Protein AF-A0AA35M3I4-F1 (afdb_monomer)

Organism: NCBI:txid1926264

Secondary structure (DSSP, 8-state):
-HHHHHHHHHHHHHHHHHHHHHHHHHTT--GGG-SS--TTTTHHHHHHHHHHHHHHHHTTGGGGSTT---HHHHHHHHTHHHHHHHHHHHHHHHTT-----GGG---STTHHHHHHHHHHS------SHHHHHHHHH-

InterPro domains:
  IPR004841 Amino acid permease/SLC12A domain [PF00324] (1-99)
  IPR050524 Amino-acid permease-like [PTHR43341] (1-137)

Radius of gyration: 20.88 Å; Cα contacts (8 Å, |Δi|>4): 64; chains: 1; bounding box: 42×26×61 Å

pLDDT: mean 75.74, std 9.33, range [50.84, 90.75]

Solvent-accessible surface area (backbone atoms only — not comparable to full-atom values): 8234 Å² total; per-residue (Å²): 119,70,68,60,57,50,43,54,50,53,32,49,51,28,53,50,49,54,49,49,57,44,20,35,61,57,64,71,50,63,70,82,78,44,89,87,68,70,90,65,66,67,58,53,40,53,51,50,30,52,50,38,53,49,51,62,67,54,69,44,48,70,43,75,43,93,91,48,82,42,68,65,60,46,46,71,54,50,51,61,58,61,50,52,51,48,53,53,49,49,49,38,64,75,67,61,61,69,84,70,53,40,72,74,51,86,80,59,83,69,43,67,62,51,53,54,52,50,69,71,54,76,74,84,72,64,87,44,74,67,49,50,50,47,70,70,73,108

Mean predicted aligned error: 11.55 Å

Structure (mmCIF, N/CA/C/O backbone):
data_AF-A0AA35M3I4-F1
#
_entry.id   AF-A0AA35M3I4-F1
#
loop_
_atom_site.group_PDB
_atom_site.id
_atom_site.type_symbol
_atom_site.label_atom_id
_atom_site.label_alt_id
_atom_site.label_comp_id
_atom_site.label_asym_id
_atom_site.label_entity_id
_atom_site.label_seq_id
_atom_site.pdbx_PDB_ins_code
_atom_site.Cartn_x
_atom_site.Cartn_y
_atom_site.Cartn_z
_atom_site.occupancy
_atom_site.B_iso_or_equiv
_atom_site.auth_seq_id
_atom_site.auth_comp_id
_atom_site.auth_asym_id
_atom_site.auth_atom_id
_atom_site.pdbx_PDB_model_num
ATOM 1 N N . MET A 1 1 ? 11.186 -10.576 -11.292 1.00 58.41 1 MET A N 1
ATOM 2 C CA . MET A 1 1 ? 9.723 -10.347 -11.359 1.00 58.41 1 MET A CA 1
ATOM 3 C C . MET A 1 1 ? 9.045 -10.353 -9.987 1.00 58.41 1 MET A C 1
ATOM 5 O O . MET A 1 1 ? 8.196 -9.502 -9.783 1.00 58.41 1 MET A O 1
ATOM 9 N N . VAL A 1 2 ? 9.432 -11.213 -9.031 1.00 73.50 2 VAL A N 1
ATOM 10 C CA . VAL A 1 2 ? 8.780 -11.290 -7.698 1.00 73.50 2 VAL A CA 1
ATOM 11 C C . VAL A 1 2 ? 8.849 -9.976 -6.899 1.00 73.50 2 VAL A C 1
ATOM 13 O O . VAL A 1 2 ? 7.876 -9.586 -6.264 1.00 73.50 2 VAL A O 1
ATOM 16 N N . THR A 1 3 ? 9.963 -9.246 -6.982 1.00 77.56 3 THR A N 1
ATOM 17 C CA . THR A 1 3 ? 10.203 -8.024 -6.196 1.00 77.56 3 THR A CA 1
ATOM 18 C C . THR A 1 3 ? 9.216 -6.890 -6.490 1.00 77.56 3 THR A C 1
ATOM 20 O O . THR A 1 3 ? 8.733 -6.250 -5.562 1.00 77.56 3 THR A O 1
ATOM 23 N N . ILE A 1 4 ? 8.869 -6.655 -7.760 1.00 78.88 4 ILE A N 1
ATOM 24 C CA . ILE A 1 4 ? 7.938 -5.585 -8.160 1.00 78.88 4 ILE A CA 1
ATOM 25 C C . ILE A 1 4 ? 6.522 -5.905 -7.680 1.00 78.88 4 ILE A C 1
ATOM 27 O O . ILE A 1 4 ? 5.847 -5.037 -7.129 1.00 78.88 4 ILE A O 1
ATOM 31 N N . SER A 1 5 ? 6.087 -7.158 -7.830 1.00 80.56 5 SER A N 1
ATOM 32 C CA . SER A 1 5 ? 4.784 -7.607 -7.335 1.00 80.56 5 SER A CA 1
ATOM 33 C C . SER A 1 5 ? 4.664 -7.399 -5.824 1.00 80.56 5 SER A C 1
ATOM 35 O O . SER A 1 5 ? 3.656 -6.867 -5.366 1.00 80.56 5 SER A O 1
ATOM 37 N N . SER A 1 6 ? 5.719 -7.705 -5.057 1.00 85.75 6 SER A N 1
ATOM 38 C CA . SER A 1 6 ? 5.752 -7.427 -3.618 1.00 85.75 6 SER A CA 1
ATOM 39 C C . SER A 1 6 ? 5.638 -5.931 -3.305 1.00 85.75 6 SER A C 1
ATOM 41 O O . SER A 1 6 ? 4.906 -5.566 -2.390 1.00 85.75 6 SER A O 1
ATOM 43 N N . LEU A 1 7 ? 6.296 -5.047 -4.067 1.00 86.88 7 LEU A N 1
ATOM 44 C CA . LEU A 1 7 ? 6.172 -3.592 -3.878 1.00 86.88 7 LEU A CA 1
ATOM 45 C C . LEU A 1 7 ? 4.733 -3.100 -4.095 1.00 86.88 7 LEU A C 1
ATOM 47 O O . LEU A 1 7 ? 4.252 -2.275 -3.321 1.00 86.88 7 LEU A O 1
ATOM 51 N N . PHE A 1 8 ? 4.022 -3.635 -5.093 1.00 86.31 8 PHE A N 1
ATOM 52 C CA . PHE A 1 8 ? 2.597 -3.341 -5.290 1.00 86.31 8 PHE A CA 1
ATOM 53 C C . PHE A 1 8 ? 1.736 -3.825 -4.123 1.00 86.31 8 PHE A C 1
ATOM 55 O O . PHE A 1 8 ? 0.819 -3.112 -3.703 1.00 86.31 8 PHE A O 1
ATOM 62 N N . THR A 1 9 ? 2.032 -5.005 -3.572 1.00 88.06 9 THR A N 1
ATOM 63 C CA . THR A 1 9 ? 1.353 -5.515 -2.376 1.00 88.06 9 THR A CA 1
ATOM 64 C C . THR A 1 9 ? 1.550 -4.562 -1.200 1.00 88.06 9 THR A C 1
ATOM 66 O O . THR A 1 9 ? 0.567 -4.118 -0.611 1.00 88.06 9 THR A O 1
ATOM 69 N N . TRP A 1 10 ? 2.789 -4.164 -0.903 1.00 88.62 10 TRP A N 1
ATOM 70 C CA . TRP A 1 10 ? 3.082 -3.244 0.199 1.00 88.62 10 TRP A CA 1
ATOM 71 C C . TRP A 1 10 ? 2.465 -1.857 -0.003 1.00 88.62 10 TRP A C 1
ATOM 73 O O . TRP A 1 10 ? 1.870 -1.313 0.926 1.00 88.62 10 TRP A O 1
ATOM 83 N N . ALA A 1 11 ? 2.504 -1.312 -1.223 1.00 88.00 11 ALA A N 1
ATOM 84 C CA . ALA A 1 11 ? 1.815 -0.065 -1.552 1.00 88.00 11 ALA A CA 1
ATOM 85 C C . ALA A 1 11 ? 0.295 -0.173 -1.323 1.00 88.00 11 ALA A C 1
ATOM 87 O O . ALA A 1 11 ? -0.319 0.734 -0.759 1.00 88.00 11 ALA A O 1
ATOM 88 N N . SER A 1 12 ? -0.312 -1.304 -1.693 1.00 86.44 12 SER A N 1
ATOM 89 C CA . SER A 1 12 ? -1.742 -1.560 -1.472 1.00 86.44 12 SER A CA 1
ATOM 90 C C . SER A 1 12 ? -2.085 -1.642 0.016 1.00 86.44 12 SER A C 1
ATOM 92 O O . SER A 1 12 ? -3.085 -1.066 0.443 1.00 86.44 12 SER A O 1
ATOM 94 N N . VAL A 1 13 ? -1.233 -2.286 0.820 1.00 87.38 13 VAL A N 1
ATOM 95 C CA . VAL A 1 13 ? -1.377 -2.355 2.283 1.00 87.38 13 VAL A CA 1
ATOM 96 C C . VAL A 1 13 ? -1.277 -0.960 2.905 1.00 87.38 13 VAL A C 1
ATOM 98 O O . VAL A 1 13 ? -2.133 -0.584 3.707 1.00 87.38 13 VAL A O 1
ATOM 101 N N . CYS A 1 14 ? -0.300 -0.143 2.496 1.00 87.25 14 CYS A N 1
ATOM 102 C CA . CYS A 1 14 ? -0.192 1.241 2.965 1.00 87.25 14 CYS A CA 1
ATOM 103 C C . CYS A 1 14 ? -1.436 2.064 2.601 1.00 87.25 14 CYS A C 1
ATOM 105 O O . CYS A 1 14 ? -1.953 2.810 3.435 1.00 87.25 14 CYS A O 1
ATOM 107 N N . LEU A 1 15 ? -1.957 1.911 1.380 1.00 85.31 15 LEU A N 1
ATOM 108 C CA . LEU A 1 15 ? -3.168 2.601 0.942 1.00 85.31 15 LEU A CA 1
ATOM 109 C C . LEU A 1 15 ? -4.400 2.170 1.753 1.00 85.31 15 LEU A C 1
ATOM 111 O O . LEU A 1 15 ? -5.187 3.029 2.162 1.00 85.31 15 LEU A O 1
ATOM 115 N N . ALA A 1 16 ? -4.556 0.869 2.010 1.00 84.94 16 ALA A N 1
ATOM 116 C CA . ALA A 1 16 ? -5.623 0.330 2.849 1.00 84.94 16 ALA A CA 1
ATOM 117 C C . ALA A 1 16 ? -5.536 0.887 4.277 1.00 84.94 16 ALA A C 1
ATOM 119 O O . ALA A 1 16 ? -6.531 1.383 4.803 1.00 84.94 16 ALA A O 1
ATOM 120 N N . TYR A 1 17 ? -4.334 0.928 4.859 1.00 84.12 17 TYR A N 1
ATOM 121 C CA . TYR A 1 17 ? -4.110 1.492 6.190 1.00 84.12 17 TYR A CA 1
ATOM 122 C C . TYR A 1 17 ? -4.472 2.982 6.271 1.00 84.12 17 TYR A C 1
ATOM 124 O O . TYR A 1 17 ? -5.092 3.427 7.237 1.00 84.12 17 TYR A O 1
ATOM 132 N N . ILE A 1 18 ? -4.138 3.776 5.248 1.00 84.75 18 ILE A N 1
ATOM 133 C CA . ILE A 1 18 ? -4.507 5.200 5.205 1.00 84.75 18 ILE A CA 1
ATOM 134 C C . ILE A 1 18 ? -6.033 5.368 5.219 1.00 84.75 18 ILE A C 1
ATOM 136 O O . ILE A 1 18 ? -6.543 6.264 5.899 1.00 84.75 18 ILE A O 1
ATOM 140 N N . HIS A 1 19 ? -6.768 4.517 4.499 1.00 82.12 19 HIS A N 1
ATOM 141 C CA . HIS A 1 19 ? -8.233 4.532 4.507 1.00 82.12 19 HIS A CA 1
ATOM 142 C C . HIS A 1 19 ? -8.802 4.053 5.844 1.00 82.12 19 HIS A C 1
ATOM 144 O O . HIS A 1 19 ? -9.709 4.696 6.368 1.00 82.12 19 HIS A O 1
ATOM 150 N N . PHE A 1 20 ? -8.222 3.012 6.439 1.00 82.06 20 PHE A N 1
ATOM 151 C CA . PHE A 1 20 ? -8.590 2.529 7.768 1.00 82.06 20 PHE A CA 1
ATOM 152 C C . PHE A 1 20 ? -8.407 3.611 8.840 1.00 82.06 20 PHE A C 1
ATOM 154 O O . PHE A 1 20 ? -9.333 3.929 9.579 1.00 82.06 20 PHE A O 1
ATOM 161 N N . ASN A 1 21 ? -7.261 4.294 8.859 1.00 82.62 21 ASN A N 1
ATOM 162 C CA . ASN A 1 21 ? -7.028 5.401 9.783 1.00 82.62 21 ASN A CA 1
ATOM 163 C C . ASN A 1 21 ? -7.991 6.582 9.546 1.00 82.62 21 ASN A C 1
ATOM 165 O O . ASN A 1 21 ? -8.363 7.273 10.494 1.00 82.62 21 ASN A O 1
ATOM 169 N N . LYS A 1 22 ? -8.412 6.833 8.298 1.00 81.25 22 LYS A N 1
ATOM 170 C CA . LYS A 1 22 ? -9.469 7.818 8.011 1.00 81.25 22 LYS A CA 1
ATOM 171 C C . LYS A 1 22 ? -10.831 7.364 8.546 1.00 81.25 22 LYS A C 1
ATOM 173 O O . LYS A 1 22 ? -11.560 8.210 9.053 1.00 81.25 22 LYS A O 1
ATOM 178 N N . ALA A 1 23 ? -11.158 6.075 8.459 1.00 81.69 23 ALA A N 1
ATOM 179 C CA . ALA A 1 23 ? -12.394 5.513 9.002 1.00 81.69 23 ALA A CA 1
ATOM 180 C C . ALA A 1 23 ? -12.453 5.609 10.532 1.00 81.69 23 ALA A C 1
ATOM 182 O O . ALA A 1 23 ? -13.432 6.121 11.067 1.00 81.69 23 ALA A O 1
ATOM 183 N N . LEU A 1 24 ? -11.364 5.255 11.224 1.00 80.38 24 LEU A N 1
ATOM 184 C CA . LEU A 1 24 ? -11.250 5.405 12.681 1.00 80.38 24 LEU A CA 1
ATOM 185 C C . LEU A 1 24 ? -11.484 6.850 13.133 1.00 80.38 24 LEU A C 1
ATOM 187 O O . LEU A 1 24 ? -12.264 7.103 14.048 1.00 80.38 24 LEU A O 1
ATOM 191 N N . LYS A 1 25 ? -10.853 7.814 12.445 1.00 80.69 25 LYS A N 1
ATOM 192 C CA . LYS A 1 25 ? -11.050 9.244 12.722 1.00 80.69 25 LYS A CA 1
ATOM 193 C C . LYS A 1 25 ? -12.488 9.697 12.472 1.00 80.69 25 LYS A C 1
ATOM 195 O O . LYS A 1 25 ? -12.991 10.522 13.223 1.00 80.69 25 LYS A O 1
ATOM 200 N N . ALA A 1 26 ? -13.137 9.186 11.427 1.00 81.62 26 ALA A N 1
ATOM 201 C CA . ALA A 1 26 ? -14.520 9.533 11.107 1.00 81.62 26 ALA A CA 1
ATOM 202 C C . ALA A 1 26 ? -15.526 8.983 12.135 1.00 81.62 26 ALA A C 1
ATOM 204 O O . ALA A 1 26 ? -16.558 9.607 12.356 1.00 81.62 26 ALA A O 1
ATOM 205 N N . GLN A 1 27 ? -15.210 7.855 12.774 1.00 79.75 27 GLN A N 1
ATOM 206 C CA . GLN A 1 27 ? -16.057 7.189 13.771 1.00 79.75 27 GLN A CA 1
ATOM 207 C C . GLN A 1 27 ? -15.673 7.525 15.222 1.00 79.75 27 GLN A C 1
ATOM 209 O O . GLN A 1 27 ? -16.210 6.931 16.149 1.00 79.75 27 GLN A O 1
ATOM 214 N N . ASN A 1 28 ? -14.765 8.489 15.432 1.00 78.06 28 ASN A N 1
ATOM 215 C CA . ASN A 1 28 ? -14.250 8.885 16.751 1.00 78.06 28 ASN A CA 1
ATOM 216 C C . ASN A 1 28 ? -13.696 7.714 17.590 1.00 78.06 28 ASN A C 1
ATOM 218 O O . ASN A 1 28 ? -13.724 7.759 18.818 1.00 78.06 28 ASN A O 1
ATOM 222 N N . VAL A 1 29 ? -13.159 6.676 16.941 1.00 76.81 29 VAL A N 1
ATOM 223 C CA . VAL A 1 29 ? -12.492 5.571 17.639 1.00 76.81 29 VAL A CA 1
ATOM 224 C C . VAL A 1 29 ? -11.062 5.987 17.955 1.00 76.81 29 VAL A C 1
ATOM 226 O O . VAL A 1 29 ? -10.279 6.298 17.050 1.00 76.81 29 VAL A O 1
ATOM 229 N N . ASP A 1 30 ? -10.712 6.000 19.243 1.00 75.94 30 ASP A N 1
ATOM 230 C CA . ASP A 1 30 ? -9.362 6.362 19.653 1.00 75.94 30 ASP A CA 1
ATOM 231 C C . ASP A 1 30 ? -8.362 5.281 19.231 1.00 75.94 30 ASP A C 1
ATOM 233 O O . ASP A 1 30 ? -8.568 4.083 19.419 1.00 75.94 30 ASP A O 1
ATOM 237 N N . ARG A 1 31 ? -7.229 5.708 18.681 1.00 69.44 31 ARG A N 1
ATOM 238 C CA . ARG A 1 31 ? -6.175 4.814 18.184 1.00 69.44 31 ARG A CA 1
ATOM 239 C C . ARG A 1 31 ? -5.454 4.079 19.307 1.00 69.44 31 ARG A C 1
ATOM 241 O O . ARG A 1 31 ? -4.736 3.122 19.037 1.00 69.44 31 ARG A O 1
ATOM 248 N N . THR A 1 32 ? -5.617 4.538 20.546 1.00 68.81 32 THR A N 1
ATOM 249 C CA . THR A 1 32 ? -5.102 3.858 21.737 1.00 68.81 32 THR A CA 1
ATOM 250 C C . THR A 1 32 ? -5.866 2.577 22.062 1.00 68.81 32 THR A C 1
ATOM 252 O O . THR A 1 32 ? -5.294 1.721 22.727 1.00 68.81 32 THR A O 1
ATOM 255 N N . SER A 1 33 ? -7.095 2.422 21.550 1.00 69.25 33 SER A N 1
ATOM 256 C CA . SER A 1 33 ? -7.908 1.205 21.698 1.00 69.25 33 SER A CA 1
ATOM 257 C C . SER A 1 33 ? -7.456 0.044 20.805 1.00 69.25 33 SER A C 1
ATOM 259 O O . SER A 1 33 ? -7.986 -1.056 20.914 1.00 69.25 33 SER A O 1
ATOM 261 N N . LEU A 1 34 ? -6.503 0.283 19.899 1.00 73.25 34 LEU A N 1
ATOM 262 C CA . LEU A 1 34 ? -5.931 -0.748 19.040 1.00 73.25 34 LEU A CA 1
ATOM 263 C C . LEU A 1 34 ? -4.733 -1.400 19.734 1.00 73.25 34 LEU A C 1
ATOM 265 O O . LEU A 1 34 ? -3.821 -0.692 20.169 1.00 73.25 34 LEU A O 1
ATOM 269 N N . VAL A 1 35 ? -4.712 -2.734 19.743 1.00 68.12 35 VAL A N 1
ATOM 270 C CA . VAL A 1 35 ? -3.599 -3.562 20.242 1.00 68.12 35 VAL A CA 1
ATOM 271 C C . VAL A 1 35 ? -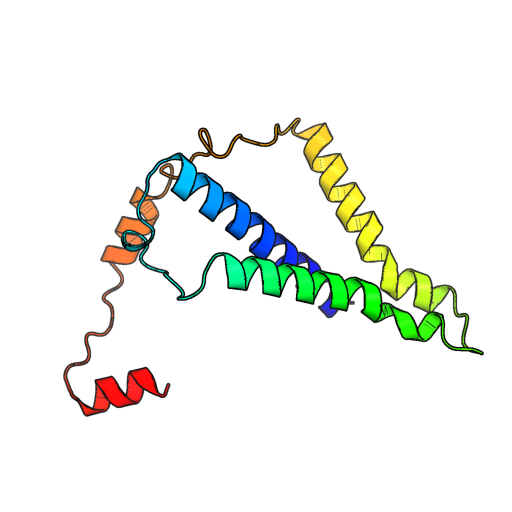2.303 -3.210 19.498 1.00 68.12 35 VAL A C 1
ATOM 273 O O . VAL A 1 35 ? -1.297 -2.830 20.099 1.00 68.12 35 VAL A O 1
ATOM 276 N N . PHE A 1 36 ? -2.353 -3.192 18.162 1.00 67.19 36 PHE A N 1
ATOM 277 C CA . PHE A 1 36 ? -1.205 -2.865 17.313 1.00 67.19 36 PHE A CA 1
ATOM 278 C C . PHE A 1 36 ? -1.153 -1.376 16.953 1.00 67.19 36 PHE A C 1
ATOM 280 O O . PHE A 1 36 ? -1.726 -0.920 15.956 1.00 67.19 36 PHE A O 1
ATOM 287 N N . LYS A 1 37 ? -0.408 -0.600 17.749 1.00 67.62 37 LYS A N 1
ATOM 288 C CA . LYS A 1 37 ? -0.152 0.825 17.489 1.00 67.62 37 LYS A CA 1
ATOM 289 C C . LYS A 1 37 ? 1.326 1.109 17.229 1.00 67.62 37 LYS A C 1
ATOM 291 O O . LYS A 1 37 ? 2.196 0.794 18.033 1.00 67.62 37 LYS A O 1
ATOM 296 N N . THR A 1 38 ? 1.607 1.796 16.125 1.00 71.62 38 THR A N 1
ATOM 297 C CA . THR A 1 38 ? 2.947 2.319 15.815 1.00 71.62 38 THR A CA 1
ATOM 298 C C . THR A 1 38 ? 2.971 3.840 16.013 1.00 71.62 38 THR A C 1
ATOM 300 O O . THR A 1 38 ? 2.041 4.523 15.552 1.00 71.62 38 THR A O 1
ATOM 303 N N . PRO A 1 39 ? 4.009 4.408 16.660 1.00 71.69 39 PRO A N 1
ATOM 304 C CA . PRO A 1 39 ? 4.165 5.859 16.757 1.00 71.69 39 PRO A CA 1
ATOM 305 C C . PRO A 1 39 ? 4.333 6.487 15.362 1.00 71.69 39 PRO A C 1
ATOM 307 O O . PRO A 1 39 ? 4.920 5.884 14.473 1.00 71.69 39 PRO A O 1
ATOM 310 N N . GLY A 1 40 ? 3.804 7.696 15.140 1.00 66.94 40 GLY A N 1
ATOM 311 C CA . GLY A 1 40 ? 4.012 8.457 13.890 1.00 66.94 40 GLY A CA 1
ATOM 312 C C . GLY A 1 40 ? 3.059 8.145 12.723 1.00 66.94 40 GLY A C 1
ATOM 313 O O . GLY A 1 40 ? 3.106 8.789 11.674 1.00 66.94 40 GLY A O 1
ATOM 314 N N . GLN A 1 41 ? 2.140 7.200 12.887 1.00 75.25 41 GLN A N 1
ATOM 315 C CA . GLN A 1 41 ? 1.040 6.981 11.942 1.00 75.25 41 GLN A CA 1
ATOM 316 C C . GLN A 1 41 ? 0.033 8.153 11.988 1.00 75.25 41 GLN A C 1
ATOM 318 O O . GLN A 1 41 ? -0.203 8.692 13.073 1.00 75.25 41 GLN A O 1
ATOM 323 N N . PRO A 1 42 ? -0.606 8.564 10.875 1.00 78.31 42 PRO A N 1
ATOM 324 C CA . PRO A 1 42 ? -0.553 7.981 9.531 1.00 78.31 42 PRO A CA 1
ATOM 325 C C . PRO A 1 42 ? 0.595 8.502 8.646 1.00 78.31 42 PRO A C 1
ATOM 327 O O . PRO A 1 42 ? 0.699 8.087 7.494 1.00 78.31 42 PRO A O 1
ATOM 330 N N . TYR A 1 43 ? 1.432 9.426 9.131 1.00 80.88 43 TYR A N 1
ATOM 331 C CA . TYR A 1 43 ? 2.471 10.059 8.308 1.00 80.88 43 TYR A CA 1
ATOM 332 C C . TYR A 1 43 ? 3.497 9.045 7.794 1.00 80.88 43 TYR A C 1
ATOM 334 O O . TYR A 1 43 ? 3.889 9.118 6.631 1.00 80.88 43 TYR A O 1
ATOM 342 N N . LEU A 1 44 ? 3.854 8.052 8.615 1.00 83.25 44 LEU A N 1
ATOM 343 C CA . LEU A 1 44 ? 4.728 6.952 8.199 1.00 83.25 44 LEU A CA 1
ATOM 344 C C . LEU A 1 44 ? 4.134 6.127 7.050 1.00 83.25 44 LEU A C 1
ATOM 346 O O . LEU A 1 44 ? 4.841 5.844 6.088 1.00 83.25 44 LEU A O 1
ATOM 350 N N . ALA A 1 45 ? 2.840 5.790 7.096 1.00 84.06 45 ALA A N 1
ATOM 351 C CA . ALA A 1 45 ? 2.186 5.060 6.008 1.00 84.06 45 ALA A CA 1
ATOM 352 C C . ALA A 1 45 ? 2.131 5.870 4.703 1.00 84.06 45 ALA A C 1
ATOM 354 O O . ALA A 1 45 ? 2.302 5.307 3.625 1.00 84.06 45 ALA A O 1
ATOM 355 N N . ILE A 1 46 ? 1.929 7.189 4.788 1.00 86.19 46 ILE A N 1
ATOM 356 C CA . ILE A 1 46 ? 1.953 8.078 3.616 1.00 86.19 46 ILE A CA 1
ATOM 357 C C . ILE A 1 46 ? 3.371 8.155 3.030 1.00 86.19 46 ILE A C 1
ATOM 359 O O . ILE A 1 46 ? 3.536 8.042 1.816 1.00 86.19 46 ILE A O 1
ATOM 363 N N . GLY A 1 47 ? 4.393 8.297 3.880 1.00 89.00 47 GLY A N 1
ATOM 364 C CA . GLY A 1 47 ? 5.795 8.296 3.456 1.00 89.00 47 GLY A CA 1
ATOM 365 C C . GLY A 1 47 ? 6.213 6.976 2.803 1.00 89.00 47 GLY A C 1
ATOM 366 O O . GLY A 1 47 ? 6.796 6.987 1.721 1.00 89.00 47 GLY A O 1
ATOM 367 N N . ALA A 1 48 ? 5.848 5.841 3.406 1.00 88.56 48 ALA A N 1
ATOM 368 C CA . ALA A 1 48 ? 6.111 4.509 2.861 1.00 88.56 48 ALA A CA 1
ATOM 369 C C . ALA A 1 48 ? 5.407 4.282 1.515 1.00 88.56 48 ALA A C 1
ATOM 371 O O . ALA A 1 48 ? 6.025 3.785 0.576 1.00 88.56 48 ALA A O 1
ATOM 372 N N . LEU A 1 49 ? 4.145 4.713 1.382 1.00 90.06 49 LEU A N 1
ATOM 373 C CA . LEU A 1 49 ? 3.427 4.660 0.108 1.00 90.06 49 LEU A CA 1
ATOM 374 C C 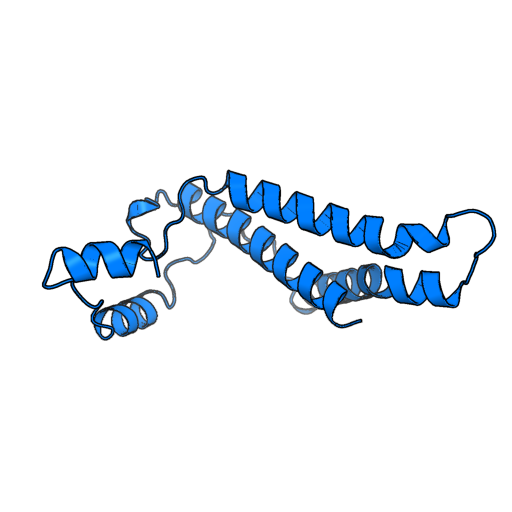. LEU A 1 49 ? 4.164 5.460 -0.976 1.00 90.06 49 LEU A C 1
ATOM 376 O O . LEU A 1 49 ? 4.367 4.956 -2.078 1.00 90.06 49 LEU A O 1
ATOM 380 N N . GLY A 1 50 ? 4.595 6.684 -0.655 1.00 89.56 50 GLY A N 1
ATOM 381 C CA . GLY A 1 50 ? 5.383 7.515 -1.567 1.00 89.56 50 GLY A CA 1
ATOM 382 C C . GLY A 1 50 ? 6.690 6.839 -1.984 1.00 89.56 50 GLY A C 1
ATOM 383 O O . GLY A 1 50 ? 7.003 6.787 -3.172 1.00 89.56 50 GLY A O 1
ATOM 384 N N . PHE A 1 51 ? 7.409 6.253 -1.026 1.00 90.75 51 PHE A N 1
ATOM 385 C CA . PHE A 1 51 ? 8.639 5.508 -1.282 1.00 90.75 51 PHE A CA 1
ATOM 386 C C . PHE A 1 51 ? 8.412 4.325 -2.231 1.00 90.75 51 PHE A C 1
ATOM 388 O O . PHE A 1 51 ? 9.116 4.209 -3.232 1.00 90.75 51 PHE A O 1
ATOM 395 N N . PHE A 1 52 ? 7.397 3.489 -1.989 1.00 89.50 52 PHE A N 1
ATOM 396 C CA . PHE A 1 52 ? 7.097 2.361 -2.874 1.00 89.50 52 PHE A CA 1
ATOM 397 C C . PHE A 1 52 ? 6.710 2.814 -4.285 1.00 89.50 52 PHE A C 1
ATOM 399 O O . PHE A 1 52 ? 7.195 2.236 -5.256 1.00 89.50 52 PHE A O 1
ATOM 406 N N . CYS A 1 53 ? 5.911 3.877 -4.419 1.00 87.62 53 CYS A N 1
ATOM 407 C CA . CYS A 1 53 ? 5.572 4.448 -5.724 1.00 87.62 53 CYS A CA 1
ATOM 408 C C . CYS A 1 53 ? 6.815 4.928 -6.486 1.00 87.62 53 CYS A C 1
ATOM 410 O O . CYS A 1 53 ? 6.948 4.644 -7.675 1.00 87.62 53 CYS A O 1
ATOM 412 N N . ILE A 1 54 ? 7.742 5.615 -5.809 1.00 89.56 54 ILE A N 1
ATOM 413 C CA . ILE A 1 54 ? 9.009 6.055 -6.407 1.00 89.56 54 ILE A CA 1
ATOM 414 C C . ILE A 1 54 ? 9.807 4.835 -6.870 1.00 89.56 54 ILE A C 1
ATOM 416 O O . ILE A 1 54 ? 10.192 4.766 -8.034 1.00 89.56 54 ILE A O 1
ATOM 420 N N . VAL A 1 55 ? 9.999 3.831 -6.012 1.00 88.12 55 VAL A N 1
ATOM 421 C CA . VAL A 1 55 ? 10.758 2.628 -6.383 1.00 88.12 55 VAL A CA 1
ATOM 422 C C . VAL A 1 55 ? 10.136 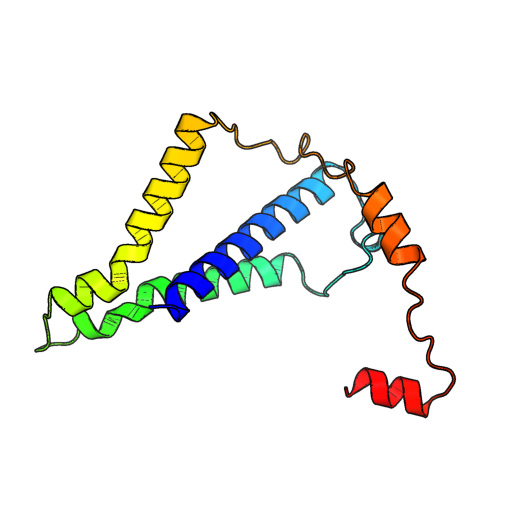1.935 -7.597 1.00 88.12 55 VAL A C 1
ATOM 424 O O . VAL A 1 55 ? 10.875 1.564 -8.501 1.00 88.12 55 VAL A O 1
ATOM 427 N N . ILE A 1 56 ? 8.806 1.815 -7.672 1.00 85.56 56 ILE A N 1
ATOM 428 C CA . ILE A 1 56 ? 8.109 1.211 -8.821 1.00 85.56 56 ILE A CA 1
ATOM 429 C C . ILE A 1 56 ? 8.378 1.990 -10.119 1.00 85.56 56 ILE A C 1
ATOM 431 O O . ILE A 1 56 ? 8.650 1.378 -11.149 1.00 85.56 56 ILE A O 1
ATOM 435 N N . ILE A 1 57 ? 8.339 3.326 -10.083 1.00 83.56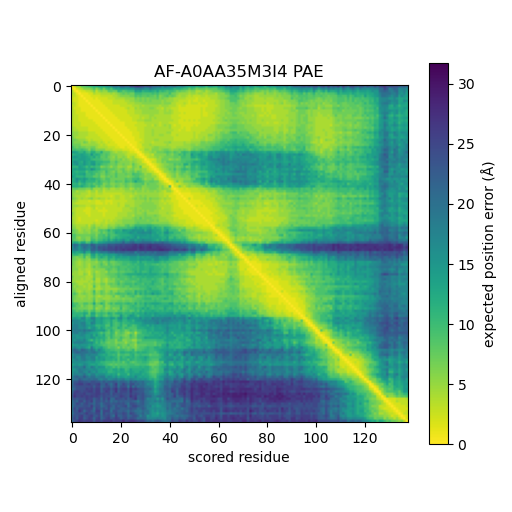 57 ILE A N 1
ATOM 436 C CA . ILE A 1 57 ? 8.564 4.171 -11.269 1.00 83.56 57 ILE A CA 1
ATOM 437 C C . ILE A 1 57 ? 10.026 4.101 -11.731 1.00 83.56 57 ILE A C 1
ATOM 439 O O . ILE A 1 57 ? 10.300 3.950 -12.926 1.00 83.56 57 ILE A O 1
ATOM 443 N N . PHE A 1 58 ? 10.966 4.186 -10.788 1.00 83.88 58 PHE A N 1
ATOM 444 C CA . PHE A 1 58 ? 12.401 4.224 -11.075 1.00 83.88 58 PHE A CA 1
ATOM 445 C C . PHE A 1 58 ? 13.022 2.837 -11.308 1.00 83.88 58 PHE A C 1
ATOM 447 O O . PHE A 1 58 ? 14.146 2.761 -11.799 1.00 83.88 58 PHE A O 1
ATOM 454 N N . ASN A 1 59 ? 12.308 1.739 -11.024 1.00 80.38 59 ASN A N 1
ATOM 455 C CA . ASN A 1 59 ? 12.827 0.375 -11.186 1.00 80.38 59 ASN A CA 1
ATOM 456 C C . ASN A 1 59 ? 13.297 0.067 -12.621 1.00 80.38 59 ASN A C 1
ATOM 458 O O . ASN A 1 59 ? 14.274 -0.653 -12.799 1.00 80.38 59 ASN A O 1
ATOM 462 N N . GLY A 1 60 ? 12.630 0.632 -13.631 1.00 76.06 60 GLY A N 1
ATOM 463 C CA . GLY A 1 60 ? 12.955 0.449 -15.049 1.00 76.06 60 GLY A CA 1
ATOM 464 C C . GLY A 1 60 ? 13.775 1.580 -15.673 1.00 76.06 60 GLY A C 1
ATOM 465 O O . GLY A 1 60 ? 13.879 1.639 -16.897 1.00 76.06 60 GLY A O 1
ATOM 466 N N . PHE A 1 61 ? 14.349 2.490 -14.874 1.00 77.56 61 PHE A N 1
ATOM 467 C CA . PHE A 1 61 ? 15.022 3.682 -15.405 1.00 77.56 61 PHE A CA 1
ATOM 468 C C . PHE A 1 61 ? 16.246 3.357 -16.280 1.00 77.56 61 PHE A C 1
ATOM 470 O O . PHE A 1 61 ? 16.576 4.119 -17.185 1.00 77.56 61 PHE A O 1
ATOM 477 N N . SER A 1 62 ? 16.887 2.200 -16.069 1.00 73.50 62 SER A N 1
ATOM 478 C CA . SER A 1 62 ? 18.036 1.744 -16.866 1.00 73.50 62 SER A CA 1
ATOM 479 C C . SER A 1 62 ? 17.733 1.610 -18.362 1.00 73.50 62 SER A C 1
ATOM 481 O O . SER A 1 62 ? 18.630 1.817 -19.173 1.00 73.50 62 SER A O 1
ATOM 483 N N . VAL A 1 63 ? 16.475 1.349 -18.733 1.00 74.94 63 VAL A N 1
ATOM 484 C CA . VAL A 1 63 ? 16.020 1.266 -20.133 1.00 74.94 63 VAL A CA 1
ATOM 485 C C . VAL A 1 63 ? 16.130 2.616 -20.856 1.00 74.94 63 VAL A C 1
ATOM 487 O O . VAL A 1 63 ? 16.263 2.667 -22.077 1.00 74.94 63 VAL A O 1
ATOM 490 N N . PHE A 1 64 ? 16.108 3.723 -20.111 1.00 74.38 64 PHE A N 1
ATOM 491 C CA . PHE A 1 64 ? 16.188 5.078 -20.659 1.00 74.38 64 PHE A CA 1
ATOM 492 C C . PHE A 1 64 ? 17.624 5.631 -20.725 1.00 74.38 64 PHE A C 1
ATOM 494 O O . PHE A 1 64 ? 17.835 6.743 -21.214 1.00 74.38 64 PHE A O 1
ATOM 501 N N . ILE A 1 65 ? 18.630 4.878 -20.262 1.00 77.31 65 ILE A N 1
ATOM 502 C CA . ILE A 1 65 ? 20.041 5.278 -20.345 1.00 77.31 65 ILE A CA 1
ATOM 503 C C . ILE A 1 65 ? 20.597 4.956 -21.743 1.00 77.31 65 ILE A C 1
ATOM 505 O O . ILE A 1 65 ? 20.330 3.904 -22.321 1.00 77.31 65 ILE A O 1
ATOM 509 N N . HIS A 1 66 ? 21.348 5.905 -22.313 1.00 57.00 66 HIS A N 1
ATOM 510 C CA . HIS A 1 66 ? 21.736 5.927 -23.727 1.00 57.00 66 HIS A CA 1
ATOM 511 C C . HIS A 1 66 ? 22.487 4.649 -24.157 1.00 57.00 66 HIS A C 1
ATOM 513 O O . HIS A 1 66 ? 23.565 4.358 -23.644 1.00 57.00 66 HIS A O 1
ATOM 519 N N . GLY A 1 67 ? 21.925 3.916 -25.131 1.00 66.62 67 GLY A N 1
ATOM 520 C CA . GLY A 1 67 ? 22.562 2.772 -25.805 1.00 66.62 67 GLY A CA 1
ATOM 521 C C . GLY A 1 67 ? 21.963 1.382 -25.532 1.00 66.62 67 GLY A C 1
ATOM 522 O O . GLY A 1 67 ? 22.406 0.422 -26.154 1.00 66.62 67 GLY A O 1
ATOM 523 N N . GLN A 1 68 ? 20.965 1.255 -24.647 1.00 63.72 68 GLN A N 1
ATOM 524 C CA . GLN A 1 68 ? 20.361 -0.025 -24.220 1.00 63.72 68 GLN A CA 1
ATOM 525 C C . GLN A 1 68 ? 18.822 -0.012 -24.348 1.00 63.72 68 GLN A C 1
ATOM 527 O O . GLN A 1 68 ? 18.108 -0.435 -23.438 1.00 63.72 68 GLN A O 1
ATOM 532 N N . TRP A 1 69 ? 18.286 0.510 -25.460 1.00 69.25 69 TRP A N 1
ATOM 533 C CA . TRP A 1 69 ? 16.841 0.466 -25.718 1.00 69.25 69 TRP A CA 1
ATOM 534 C C . TRP A 1 69 ? 16.412 -0.962 -26.072 1.00 69.25 69 TRP A C 1
ATOM 536 O O . TRP A 1 69 ? 16.333 -1.343 -27.240 1.00 69.25 69 TRP A O 1
ATOM 546 N N . ASP A 1 70 ? 16.164 -1.757 -25.036 1.00 77.62 70 ASP A N 1
ATOM 547 C CA . ASP A 1 70 ? 15.568 -3.078 -25.144 1.00 77.62 70 ASP A CA 1
ATOM 548 C C . ASP A 1 70 ? 14.078 -3.006 -24.795 1.00 77.62 70 ASP A C 1
ATOM 550 O O . ASP A 1 70 ? 13.675 -2.741 -23.658 1.00 77.62 70 ASP A O 1
ATOM 554 N N . VAL A 1 71 ? 13.245 -3.272 -25.801 1.00 79.88 71 VAL A N 1
ATOM 555 C CA . VAL A 1 71 ? 11.788 -3.348 -25.652 1.00 79.88 71 VAL A CA 1
ATOM 556 C C . VAL A 1 71 ? 11.403 -4.474 -24.684 1.00 79.88 71 VAL A C 1
ATOM 558 O O . VAL A 1 71 ? 10.426 -4.339 -23.947 1.00 79.88 71 VAL A O 1
ATOM 561 N N . GLY A 1 72 ? 12.185 -5.558 -24.630 1.00 79.75 72 GLY A N 1
ATOM 562 C CA . GLY A 1 72 ? 11.990 -6.654 -23.684 1.00 79.75 72 GLY A CA 1
ATOM 563 C C . GLY A 1 72 ? 12.143 -6.190 -22.237 1.00 79.75 72 GLY A C 1
ATOM 564 O O . GLY A 1 72 ? 11.232 -6.386 -21.429 1.00 79.75 72 GLY A O 1
ATOM 565 N N . ALA A 1 73 ? 13.246 -5.509 -21.921 1.00 78.81 73 ALA A N 1
ATOM 566 C CA . ALA A 1 73 ? 13.485 -4.908 -20.611 1.00 78.81 73 ALA A CA 1
ATOM 567 C C . ALA A 1 73 ? 12.430 -3.851 -20.234 1.00 78.81 73 ALA A C 1
ATOM 569 O O . ALA A 1 73 ? 11.978 -3.827 -19.087 1.00 78.81 73 ALA A O 1
ATOM 570 N N . PHE A 1 74 ? 11.981 -3.027 -21.191 1.00 82.44 74 PHE A N 1
ATOM 571 C CA . PHE A 1 74 ? 10.905 -2.054 -20.966 1.00 82.44 74 PHE A CA 1
ATOM 572 C C . PHE A 1 74 ? 9.607 -2.735 -20.524 1.00 82.44 74 PHE A C 1
ATOM 574 O O . PHE A 1 74 ? 9.031 -2.399 -19.486 1.00 82.44 74 PHE A O 1
ATOM 581 N N . ILE A 1 75 ? 9.154 -3.721 -21.303 1.00 81.75 75 ILE A N 1
ATOM 582 C CA . ILE A 1 75 ? 7.921 -4.446 -21.008 1.00 81.75 75 ILE A CA 1
ATOM 583 C C . ILE A 1 75 ? 8.082 -5.191 -19.681 1.00 81.75 75 ILE A C 1
ATOM 585 O O . ILE A 1 75 ? 7.231 -5.056 -18.810 1.00 81.75 75 ILE A O 1
ATOM 589 N N . ALA A 1 76 ? 9.189 -5.901 -19.460 1.00 80.19 76 ALA A N 1
ATOM 590 C CA . ALA A 1 76 ? 9.412 -6.652 -18.225 1.00 80.19 76 ALA A CA 1
ATOM 591 C C . ALA A 1 76 ? 9.401 -5.770 -16.960 1.00 80.19 76 ALA A C 1
ATOM 593 O O . ALA A 1 76 ? 8.892 -6.204 -15.923 1.00 80.19 76 ALA A O 1
ATOM 594 N N . ALA A 1 77 ? 9.924 -4.542 -17.037 1.00 80.88 77 ALA A N 1
ATOM 595 C CA . ALA A 1 77 ? 9.936 -3.606 -15.917 1.00 80.88 77 ALA A CA 1
ATOM 596 C C . ALA A 1 77 ? 8.554 -2.984 -15.646 1.00 80.88 77 ALA A C 1
ATOM 598 O O . ALA A 1 77 ? 8.149 -2.866 -14.488 1.00 80.88 77 ALA A O 1
ATOM 599 N N . TYR A 1 78 ? 7.804 -2.621 -16.693 1.00 82.62 78 TYR A N 1
ATOM 600 C CA . TYR A 1 78 ? 6.598 -1.794 -16.554 1.00 82.62 78 TYR A CA 1
ATOM 601 C C . TYR A 1 78 ? 5.265 -2.531 -16.741 1.00 82.62 78 TYR A C 1
ATOM 603 O O . TYR A 1 78 ? 4.230 -1.973 -16.383 1.00 82.62 78 TYR A O 1
ATOM 611 N N . ILE A 1 79 ? 5.249 -3.785 -17.209 1.00 85.56 79 ILE A N 1
ATOM 612 C CA . ILE A 1 79 ? 4.017 -4.560 -17.473 1.00 85.56 79 ILE A CA 1
ATOM 613 C C . ILE A 1 79 ? 3.123 -4.752 -16.238 1.00 85.56 79 ILE A C 1
ATOM 615 O O . ILE A 1 79 ? 1.904 -4.864 -16.359 1.00 85.56 79 ILE A O 1
ATOM 619 N N . ASN A 1 80 ? 3.697 -4.730 -15.033 1.00 82.00 80 ASN A N 1
ATOM 620 C CA . ASN A 1 80 ? 2.934 -4.883 -13.795 1.00 82.00 80 ASN A CA 1
ATOM 621 C C . ASN A 1 80 ? 1.987 -3.701 -13.522 1.00 82.00 80 ASN A C 1
ATOM 623 O O . ASN A 1 80 ? 0.917 -3.915 -12.961 1.00 82.00 80 ASN A O 1
ATOM 627 N N . ILE A 1 81 ? 2.330 -2.479 -13.951 1.00 85.06 81 ILE A N 1
ATOM 628 C CA . ILE A 1 81 ? 1.489 -1.285 -13.752 1.00 85.06 81 ILE A CA 1
ATOM 629 C C . ILE A 1 81 ? 0.124 -1.431 -14.455 1.00 85.06 81 ILE A C 1
ATOM 631 O O . ILE A 1 81 ? -0.902 -1.344 -13.772 1.00 85.06 81 ILE A O 1
ATOM 635 N N . PRO A 1 82 ? 0.049 -1.672 -15.783 1.00 86.62 82 PRO A N 1
ATOM 636 C CA . PRO A 1 82 ? -1.228 -1.827 -16.470 1.00 86.62 82 PRO A CA 1
ATOM 637 C C . PRO A 1 82 ? -1.963 -3.107 -16.065 1.00 86.62 82 PRO A C 1
ATOM 639 O O . PRO A 1 82 ? -3.191 -3.082 -16.017 1.00 86.62 82 PRO A O 1
ATOM 642 N N . ILE A 1 83 ? -1.262 -4.199 -15.725 1.00 87.38 83 ILE A N 1
ATOM 643 C CA . ILE A 1 83 ? -1.908 -5.417 -15.205 1.00 87.38 83 ILE A CA 1
ATOM 644 C C . ILE A 1 83 ? -2.620 -5.113 -13.888 1.00 87.38 83 ILE A C 1
ATOM 646 O O . ILE A 1 83 ? -3.808 -5.402 -13.752 1.00 87.38 83 ILE A O 1
ATOM 650 N N . PHE A 1 84 ? -1.921 -4.489 -12.937 1.00 84.12 84 PHE A N 1
ATOM 651 C CA . PHE A 1 84 ? -2.491 -4.132 -11.643 1.00 84.12 84 PHE A CA 1
ATOM 652 C C . PHE A 1 84 ? -3.663 -3.153 -11.799 1.00 84.12 84 PHE A C 1
ATOM 654 O O . PHE A 1 84 ? -4.730 -3.361 -11.222 1.00 84.12 84 PHE A O 1
ATOM 661 N N . GLY A 1 85 ? -3.505 -2.129 -12.646 1.00 84.62 85 GLY A N 1
ATOM 662 C CA . GLY A 1 85 ? -4.569 -1.175 -12.959 1.00 84.62 85 GLY A CA 1
ATOM 663 C C . GLY A 1 85 ? -5.796 -1.837 -13.590 1.00 84.62 85 GLY A C 1
ATOM 664 O O . GLY A 1 85 ? -6.920 -1.586 -13.158 1.00 84.62 85 GLY A O 1
ATOM 665 N N . THR A 1 86 ? -5.596 -2.731 -14.561 1.00 87.00 86 THR A N 1
ATOM 666 C CA . THR A 1 86 ? -6.690 -3.451 -15.229 1.00 87.00 86 THR A CA 1
ATOM 667 C C . THR A 1 86 ? -7.402 -4.379 -14.257 1.00 87.00 86 THR A C 1
ATOM 669 O O . THR A 1 86 ? -8.626 -4.351 -14.194 1.00 87.00 86 THR A O 1
ATOM 672 N N . LEU A 1 87 ? -6.668 -5.148 -13.450 1.00 86.12 87 LEU A N 1
ATOM 673 C CA . LEU A 1 87 ? -7.253 -6.032 -12.442 1.00 86.12 87 LEU A CA 1
ATOM 674 C C . LEU A 1 87 ? -8.100 -5.239 -11.435 1.00 86.12 87 LEU A C 1
ATOM 676 O O . LEU A 1 87 ? -9.225 -5.630 -11.123 1.00 86.12 87 LEU A O 1
ATOM 680 N N . PHE A 1 88 ? -7.592 -4.092 -10.976 1.00 82.00 88 PHE A N 1
ATOM 681 C CA . PHE A 1 88 ? -8.308 -3.205 -10.063 1.00 82.00 88 PHE A CA 1
ATOM 682 C C . PHE A 1 88 ? -9.582 -2.624 -10.696 1.00 82.00 88 PHE A C 1
ATOM 684 O O . PHE A 1 88 ? -10.647 -2.629 -10.075 1.00 82.00 88 PHE A O 1
ATOM 691 N N . ILE A 1 89 ? -9.501 -2.157 -11.946 1.00 82.75 89 ILE A N 1
ATOM 692 C CA . ILE A 1 89 ? -10.650 -1.621 -12.687 1.00 82.75 89 ILE A CA 1
ATOM 693 C C . ILE A 1 89 ? -11.685 -2.720 -12.947 1.00 82.75 89 ILE A C 1
ATOM 695 O O . ILE A 1 89 ? -12.866 -2.506 -12.682 1.00 82.75 89 ILE A O 1
ATOM 699 N N . VAL A 1 90 ? -11.264 -3.901 -13.408 1.00 86.12 90 VAL A N 1
ATOM 700 C CA . VAL A 1 90 ? -12.144 -5.053 -13.653 1.00 86.12 90 VAL A CA 1
ATOM 701 C C . VAL A 1 90 ? -12.849 -5.462 -12.368 1.00 86.12 90 VAL A C 1
ATOM 703 O O . VAL A 1 90 ? -14.071 -5.584 -12.372 1.00 86.12 90 VAL A O 1
ATOM 706 N N . TRP A 1 91 ? -12.126 -5.590 -11.251 1.00 81.94 91 TRP A N 1
ATOM 707 C CA . TRP A 1 91 ? -12.743 -5.875 -9.954 1.00 81.94 91 TRP A CA 1
ATOM 708 C C . TRP A 1 91 ? -13.812 -4.837 -9.627 1.00 81.94 91 TRP A C 1
ATOM 710 O O . TRP A 1 91 ? -14.939 -5.184 -9.272 1.00 81.94 91 TRP A O 1
ATOM 720 N N . LYS A 1 92 ? -13.477 -3.554 -9.761 1.00 77.25 92 LYS A N 1
ATOM 721 C CA . LYS A 1 92 ? -14.379 -2.458 -9.417 1.00 77.25 92 LYS A CA 1
ATOM 722 C C . LYS A 1 92 ? -15.613 -2.399 -10.316 1.00 77.25 92 LYS A C 1
ATOM 724 O O . LYS A 1 92 ? -16.700 -2.111 -9.820 1.00 77.25 92 LYS A O 1
ATOM 729 N N . LEU A 1 93 ? -15.471 -2.702 -11.606 1.00 80.19 93 LEU A N 1
ATOM 730 C CA . LEU A 1 93 ? -16.579 -2.760 -12.561 1.00 80.19 93 LEU A CA 1
ATOM 731 C C . LEU A 1 93 ? -17.472 -3.985 -12.325 1.00 80.19 93 LEU A C 1
ATOM 733 O O . LEU A 1 93 ? -18.693 -3.846 -12.304 1.00 80.19 93 LEU A O 1
ATOM 737 N N . VAL A 1 94 ? -16.882 -5.161 -12.088 1.00 80.50 94 VAL A N 1
ATOM 738 C CA . VAL A 1 94 ? -17.614 -6.419 -11.860 1.00 80.50 94 VAL A CA 1
ATOM 739 C C . VAL A 1 94 ? -18.340 -6.400 -10.517 1.00 80.50 94 VAL A C 1
ATOM 741 O O . VAL A 1 94 ? -19.532 -6.690 -10.451 1.00 80.50 94 VAL A O 1
ATOM 744 N N . LYS A 1 95 ? -17.647 -6.027 -9.435 1.00 74.88 95 LYS A N 1
ATOM 745 C CA . LYS A 1 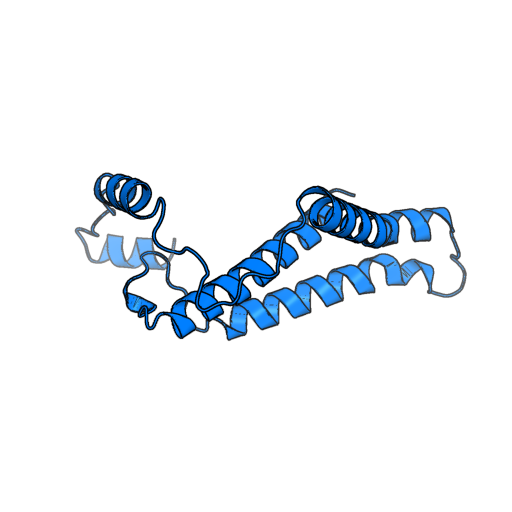95 ? -18.230 -5.971 -8.086 1.00 74.88 95 LYS A CA 1
ATOM 746 C C . LYS A 1 95 ? -18.993 -4.673 -7.812 1.00 74.88 95 LYS A C 1
ATOM 748 O O . LYS A 1 95 ? -19.583 -4.553 -6.743 1.00 74.88 95 LYS A O 1
ATOM 753 N N . LYS A 1 96 ? -18.981 -3.710 -8.748 1.00 67.69 96 LYS A N 1
ATOM 754 C CA . LYS A 1 96 ? -19.606 -2.378 -8.622 1.00 67.69 96 LYS A CA 1
ATOM 755 C C . LYS A 1 96 ? -19.342 -1.736 -7.255 1.00 67.69 96 LYS A C 1
ATOM 757 O O . LYS A 1 96 ? -20.229 -1.123 -6.657 1.00 67.69 96 LYS A O 1
ATOM 762 N N . THR A 1 97 ? -18.126 -1.904 -6.736 1.00 64.25 97 THR A N 1
ATOM 763 C CA . THR A 1 97 ? -17.776 -1.432 -5.398 1.00 64.25 97 THR A CA 1
ATOM 764 C C . THR A 1 97 ? -17.728 0.090 -5.400 1.00 64.25 97 THR A C 1
ATOM 766 O O . THR A 1 97 ? -16.960 0.725 -6.131 1.00 64.25 97 THR A O 1
ATOM 769 N N . LYS A 1 98 ? -18.585 0.704 -4.582 1.00 61.75 98 LYS A N 1
ATOM 770 C CA . LYS A 1 98 ? -18.511 2.139 -4.306 1.00 61.75 98 LYS A CA 1
ATOM 771 C C . LYS A 1 98 ? -17.321 2.376 -3.381 1.00 61.75 98 LYS A C 1
ATOM 773 O O . LYS A 1 98 ? -17.046 1.555 -2.510 1.00 61.75 98 LYS A O 1
ATOM 778 N N . PHE A 1 99 ? -16.618 3.494 -3.562 1.00 62.53 99 PHE A N 1
ATOM 779 C CA . PHE A 1 99 ? -15.690 3.945 -2.528 1.00 62.53 99 PHE A CA 1
ATOM 780 C C . PHE A 1 99 ? -16.513 4.199 -1.266 1.00 62.53 99 PHE A C 1
ATOM 782 O O . PHE A 1 99 ? -17.358 5.093 -1.250 1.00 62.53 99 PHE A O 1
ATOM 789 N N . VAL A 1 100 ? -16.321 3.356 -0.253 1.00 65.69 100 VAL A N 1
ATOM 790 C CA . VAL A 1 100 ? -17.036 3.478 1.013 1.00 65.69 100 VAL A CA 1
ATOM 791 C C . VAL A 1 100 ? -16.558 4.763 1.676 1.00 65.69 100 VAL A C 1
ATOM 793 O O . VAL A 1 100 ? -15.356 4.979 1.847 1.00 65.69 100 VAL A O 1
ATOM 796 N N . ALA A 1 101 ? -17.499 5.653 1.991 1.00 65.44 101 ALA A N 1
ATOM 797 C CA . ALA A 1 101 ? -17.186 6.846 2.760 1.00 65.44 101 ALA A CA 1
ATOM 798 C C . ALA A 1 101 ? -16.594 6.403 4.100 1.00 65.44 101 ALA A C 1
ATOM 800 O O . ALA A 1 101 ? -17.140 5.507 4.735 1.00 65.44 101 ALA A O 1
ATOM 801 N N . ALA A 1 102 ? -15.512 7.044 4.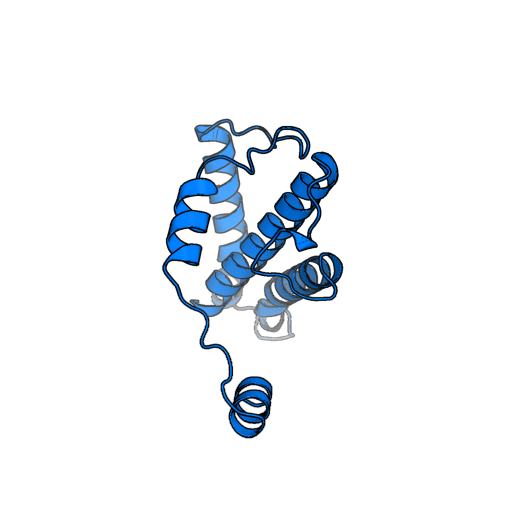544 1.00 65.19 102 ALA A N 1
ATOM 802 C CA . ALA A 1 102 ? -14.819 6.687 5.787 1.00 65.19 102 ALA A CA 1
ATOM 803 C C . ALA A 1 102 ? -15.763 6.588 7.009 1.00 65.19 102 ALA A C 1
ATOM 805 O O . ALA A 1 102 ? -15.515 5.816 7.925 1.00 65.19 102 ALA A O 1
ATOM 806 N N . GLN A 1 103 ? -16.867 7.337 6.981 1.00 61.59 103 GLN A N 1
ATOM 807 C CA . GLN A 1 103 ? -17.911 7.383 8.007 1.00 61.59 103 GLN A CA 1
ATOM 808 C C . GLN A 1 103 ? -18.768 6.103 8.073 1.00 61.59 103 GLN A C 1
ATOM 810 O O . GLN A 1 103 ? -19.245 5.753 9.140 1.00 61.59 103 GLN A O 1
ATOM 815 N N . ASN A 1 104 ? -18.945 5.410 6.943 1.00 64.69 104 ASN A N 1
ATOM 816 C CA . ASN A 1 104 ? -19.779 4.207 6.802 1.00 64.69 104 ASN A CA 1
ATOM 817 C C . ASN A 1 104 ? -18.937 2.931 6.634 1.00 64.69 104 ASN A C 1
ATOM 819 O O . ASN A 1 104 ? -19.459 1.894 6.230 1.00 64.69 104 ASN A O 1
ATOM 823 N N . ALA A 1 105 ? -17.618 3.027 6.816 1.00 69.81 105 ALA A N 1
ATOM 824 C CA . ALA A 1 105 ? -16.735 1.877 6.719 1.00 69.81 105 ALA A CA 1
ATOM 825 C C . ALA A 1 105 ? -16.959 0.976 7.935 1.00 69.81 105 ALA A C 1
ATOM 827 O O . ALA A 1 105 ? -16.835 1.432 9.066 1.00 69.81 105 ALA A O 1
ATOM 828 N N . ASP A 1 106 ? -17.284 -0.288 7.702 1.00 69.75 106 ASP A N 1
ATOM 829 C CA . ASP A 1 106 ? -17.434 -1.257 8.779 1.00 69.75 106 ASP A CA 1
ATOM 830 C C . ASP A 1 106 ? -16.059 -1.587 9.377 1.00 69.75 106 ASP A C 1
ATOM 832 O O . ASP A 1 106 ? -15.170 -2.074 8.676 1.00 69.75 106 ASP A O 1
ATOM 836 N N . ILE A 1 107 ? -15.869 -1.238 10.649 1.00 70.31 107 ILE A N 1
ATOM 837 C CA . ILE A 1 107 ? -14.636 -1.472 11.418 1.00 70.31 107 ILE A CA 1
ATOM 838 C C . ILE A 1 107 ? -14.876 -2.369 12.640 1.00 70.31 107 ILE A C 1
ATOM 840 O O . ILE A 1 107 ? -13.940 -2.620 13.396 1.00 70.31 107 ILE A O 1
ATOM 844 N N . THR A 1 108 ? -16.119 -2.802 12.865 1.00 64.94 108 THR A N 1
ATOM 845 C CA . THR A 1 108 ? -16.525 -3.561 14.057 1.00 64.94 108 THR A CA 1
ATOM 846 C C . THR A 1 108 ? -16.864 -5.008 13.730 1.00 64.94 108 THR A C 1
ATOM 848 O O . THR A 1 108 ? -16.650 -5.878 14.568 1.00 64.94 108 THR A O 1
ATOM 851 N N . THR A 1 109 ? -17.352 -5.304 12.523 1.00 69.12 109 THR A N 1
ATOM 852 C CA . THR A 1 109 ? -17.663 -6.685 12.132 1.00 69.12 109 THR A CA 1
ATOM 853 C C . THR A 1 109 ? -16.397 -7.543 12.100 1.00 69.12 109 THR A C 1
ATOM 855 O O . THR A 1 109 ? -15.420 -7.194 11.439 1.00 69.12 109 THR A O 1
ATOM 858 N N . GLY A 1 110 ? -16.416 -8.670 12.820 1.00 60.94 110 GLY A N 1
ATOM 859 C CA . GLY A 1 110 ? -15.278 -9.589 12.954 1.00 60.94 110 GLY A CA 1
ATOM 860 C C . GLY A 1 110 ? -14.222 -9.152 13.974 1.00 60.94 110 GLY A C 1
ATOM 861 O O . GLY A 1 110 ? -13.292 -9.907 14.237 1.00 60.94 110 GLY A O 1
ATOM 862 N N . LYS A 1 111 ? -14.365 -7.965 14.584 1.00 66.94 111 LYS A N 1
ATOM 863 C CA . LYS A 1 111 ? -13.458 -7.510 15.643 1.00 66.94 111 LYS A CA 1
ATOM 864 C C . LYS A 1 111 ? -13.560 -8.395 16.889 1.00 66.94 111 LYS A C 1
ATOM 866 O O . LYS A 1 111 ? -12.537 -8.731 17.459 1.00 66.94 111 LYS A O 1
ATOM 871 N N . GLU A 1 112 ? -14.770 -8.795 17.277 1.00 65.00 112 GLU A N 1
ATOM 872 C CA . GLU A 1 112 ? -14.999 -9.584 18.499 1.00 65.00 112 GLU A CA 1
ATOM 873 C C . GLU A 1 112 ? -14.323 -10.962 18.458 1.00 65.00 112 GLU A C 1
ATOM 875 O O . GLU A 1 112 ? -13.806 -11.415 19.473 1.00 65.00 112 GLU A O 1
ATOM 880 N N . GLU A 1 113 ? -14.282 -11.615 17.293 1.00 66.69 113 GLU A N 1
ATOM 881 C CA . GLU A 1 113 ? -13.600 -12.907 17.127 1.00 66.69 113 GLU A CA 1
ATOM 882 C C . GLU A 1 113 ? -12.078 -12.756 17.253 1.00 66.69 113 GLU A C 1
ATOM 884 O O . GLU A 1 113 ? -11.434 -13.561 17.917 1.00 66.69 113 GLU A O 1
ATOM 889 N N . ILE A 1 114 ? -11.515 -11.694 16.666 1.00 67.81 114 ILE A N 1
ATOM 890 C CA . ILE A 1 114 ? -10.076 -11.400 16.727 1.00 67.81 114 ILE A CA 1
ATOM 891 C C . ILE A 1 114 ? -9.669 -10.968 18.139 1.00 67.81 114 ILE A C 1
ATOM 893 O O . ILE A 1 114 ? -8.658 -11.440 18.643 1.00 67.81 114 ILE A O 1
ATOM 897 N N . ASP A 1 115 ? -10.463 -10.117 18.793 1.00 69.25 1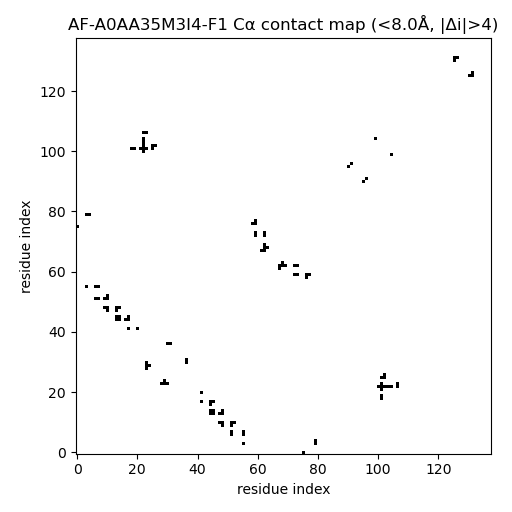15 ASP A N 1
ATOM 898 C CA . ASP A 1 115 ? -10.217 -9.700 20.176 1.00 69.25 115 ASP A CA 1
ATOM 899 C C . ASP A 1 115 ? -10.285 -10.915 21.130 1.00 69.25 115 ASP A C 1
ATOM 901 O O . ASP A 1 115 ? -9.477 -11.015 22.050 1.00 69.25 115 ASP A O 1
ATOM 905 N N . ALA A 1 116 ? -11.192 -11.875 20.891 1.00 68.19 116 ALA A N 1
ATOM 906 C CA . ALA A 1 116 ? -11.273 -13.118 21.665 1.00 68.19 116 ALA A CA 1
ATOM 907 C C . ALA A 1 116 ? -10.075 -14.055 21.427 1.00 68.19 116 ALA A C 1
ATOM 909 O O . ALA A 1 116 ? -9.611 -14.708 22.363 1.00 68.19 116 ALA A O 1
ATOM 910 N N . GLU A 1 117 ? -9.559 -14.126 20.196 1.00 68.38 117 GLU A N 1
ATOM 911 C CA . GLU A 1 117 ? -8.298 -14.816 19.908 1.00 68.38 117 GLU A CA 1
ATOM 912 C C . GLU A 1 117 ? -7.112 -14.118 20.590 1.00 68.38 117 GLU A C 1
ATOM 914 O O . GLU A 1 117 ? -6.311 -14.794 21.231 1.00 68.38 117 GLU A O 1
ATOM 919 N N . ASP A 1 118 ? -7.017 -12.788 20.532 1.00 65.75 118 ASP A N 1
ATOM 920 C CA . ASP A 1 118 ? -5.954 -12.015 21.190 1.00 65.75 118 ASP A CA 1
ATOM 921 C C . ASP A 1 118 ? -5.998 -12.159 22.727 1.00 65.75 118 ASP A C 1
ATOM 923 O O . ASP A 1 118 ? -4.948 -12.230 23.360 1.00 65.75 118 ASP A O 1
ATOM 927 N N . GLU A 1 119 ? -7.180 -12.284 23.346 1.00 65.00 119 GLU A N 1
ATOM 928 C CA . GLU A 1 119 ? -7.310 -12.589 24.784 1.00 65.00 119 GLU A CA 1
ATOM 929 C C . GLU A 1 119 ? -6.768 -13.980 25.161 1.00 65.00 119 GLU A C 1
ATOM 931 O O . GLU A 1 119 ? -6.288 -14.174 26.282 1.00 65.00 119 GLU A O 1
ATOM 936 N N . LEU A 1 120 ? -6.821 -14.948 24.239 1.00 65.50 120 LEU A N 1
ATOM 937 C CA . LEU A 1 120 ? -6.243 -16.285 24.422 1.00 65.50 120 LEU A CA 1
ATOM 938 C C . LEU A 1 120 ? -4.712 -16.282 24.277 1.00 65.50 120 LEU A C 1
ATOM 940 O O . LEU A 1 120 ? -4.041 -17.165 24.821 1.00 65.50 120 LEU A O 1
ATOM 944 N N . TRP A 1 121 ? -4.147 -15.300 23.571 1.00 62.38 121 TRP A N 1
ATOM 945 C CA . TRP A 1 121 ? -2.705 -15.106 23.449 1.00 62.38 121 TRP A CA 1
ATOM 946 C C . TRP A 1 121 ? -2.161 -14.326 24.652 1.00 62.38 121 TRP A C 1
ATOM 948 O O . TRP A 1 121 ? -2.077 -13.100 24.657 1.00 62.38 121 TRP A O 1
ATOM 958 N N . GLU A 1 122 ? -1.720 -15.044 25.688 1.00 58.84 122 GLU A N 1
ATOM 959 C CA . GLU A 1 122 ? -1.003 -14.422 26.805 1.00 58.84 122 GLU A CA 1
ATOM 960 C C . GLU A 1 122 ? 0.315 -13.786 26.322 1.00 58.84 122 GLU A C 1
ATOM 962 O O . GLU A 1 122 ? 1.286 -14.480 26.005 1.00 58.84 122 GLU A O 1
ATOM 967 N N . GLU A 1 123 ? 0.384 -12.450 26.306 1.00 63.09 123 GLU A N 1
ATOM 968 C CA . GLU A 1 123 ? 1.654 -11.742 26.131 1.00 63.09 123 GLU A CA 1
ATOM 969 C C . GLU A 1 123 ? 2.648 -12.205 27.215 1.00 63.09 123 GLU A C 1
ATOM 971 O O . GLU A 1 123 ? 2.297 -12.208 28.405 1.00 63.09 123 GLU A O 1
ATOM 976 N N . PRO A 1 124 ? 3.901 -12.559 26.864 1.00 58.44 124 PRO A N 1
ATOM 977 C CA . PRO A 1 124 ? 4.907 -12.917 27.853 1.00 58.44 124 PRO A CA 1
ATOM 978 C C . PRO A 1 124 ? 5.206 -11.695 28.729 1.00 58.44 124 PRO A C 1
ATOM 980 O O . PRO A 1 124 ? 6.022 -10.839 28.387 1.00 58.44 124 PRO A O 1
ATOM 983 N N . LYS A 1 125 ? 4.529 -11.589 29.879 1.00 59.28 125 LYS A N 1
ATOM 984 C CA . LYS A 1 125 ? 4.796 -10.536 30.862 1.00 59.28 125 LYS A CA 1
ATOM 985 C C . LYS A 1 125 ? 6.237 -10.705 31.352 1.00 59.28 125 LYS A C 1
ATOM 987 O O . LYS A 1 125 ? 6.535 -11.745 31.944 1.00 59.28 125 LYS A O 1
ATOM 992 N N . PRO A 1 126 ? 7.129 -9.717 31.145 1.00 56.56 126 PRO A N 1
ATOM 993 C CA . PRO A 1 126 ? 8.513 -9.826 31.582 1.00 56.56 126 PRO A CA 1
ATOM 994 C C . PRO A 1 126 ? 8.530 -9.968 33.101 1.00 56.56 126 PRO A C 1
ATOM 996 O O . PRO A 1 126 ? 8.076 -9.081 33.827 1.00 56.56 126 PRO A O 1
ATOM 999 N N . ARG A 1 127 ? 9.036 -11.100 33.588 1.00 62.34 127 ARG A N 1
ATOM 1000 C CA . ARG A 1 127 ? 9.091 -11.414 35.017 1.00 62.34 127 ARG A CA 1
ATOM 1001 C C . ARG A 1 127 ? 10.253 -10.683 35.685 1.00 62.34 127 ARG A C 1
ATOM 1003 O O . ARG A 1 127 ? 10.185 -10.418 36.880 1.00 62.34 127 ARG A O 1
ATOM 1010 N N . ASN A 1 128 ? 11.286 -10.324 34.910 1.00 72.12 128 ASN A N 1
ATOM 1011 C CA . ASN A 1 128 ? 12.525 -9.709 35.390 1.00 72.12 128 ASN A CA 1
ATOM 1012 C C . ASN A 1 128 ? 13.005 -8.518 34.538 1.00 72.12 128 ASN A C 1
ATOM 1014 O O . ASN A 1 128 ? 12.723 -8.408 33.347 1.00 72.12 128 ASN A O 1
ATOM 1018 N N . ILE A 1 129 ? 13.825 -7.651 35.146 1.00 75.06 129 ILE A N 1
ATOM 1019 C CA . ILE A 1 129 ? 14.449 -6.488 34.481 1.00 75.06 129 ILE A CA 1
ATOM 1020 C C . ILE A 1 129 ? 15.333 -6.923 33.296 1.00 75.06 129 ILE A C 1
ATOM 1022 O O . ILE A 1 129 ? 15.337 -6.256 32.266 1.00 75.06 129 ILE A O 1
ATOM 1026 N N . PHE A 1 130 ? 16.019 -8.066 33.401 1.00 74.56 130 PHE A N 1
ATOM 1027 C CA . PHE A 1 130 ? 16.811 -8.637 32.304 1.00 74.56 130 PHE A CA 1
ATOM 1028 C C . PHE A 1 130 ? 15.954 -9.090 31.118 1.00 74.56 130 PHE A C 1
ATOM 1030 O O . PHE A 1 130 ? 16.332 -8.829 29.982 1.00 74.56 130 PHE A O 1
ATOM 1037 N N . GLU A 1 131 ? 14.785 -9.691 31.359 1.00 68.19 131 GLU A N 1
ATOM 1038 C CA . GLU A 1 131 ? 13.835 -10.027 30.288 1.00 68.19 131 GLU A CA 1
ATOM 1039 C C . GLU A 1 131 ? 13.280 -8.759 29.643 1.00 68.19 131 GLU A C 1
ATOM 1041 O O . GLU A 1 131 ? 13.189 -8.684 28.428 1.00 68.19 131 GLU A O 1
ATOM 1046 N N . LYS A 1 132 ? 12.996 -7.713 30.427 1.00 66.31 132 LYS A N 1
ATOM 1047 C CA . LYS A 1 132 ? 12.529 -6.425 29.895 1.00 66.31 132 LYS A CA 1
ATOM 1048 C C . LYS A 1 132 ? 13.564 -5.744 28.989 1.00 66.31 132 LYS A C 1
ATOM 1050 O O . LYS A 1 132 ? 13.183 -5.094 28.023 1.00 66.31 132 LYS A O 1
ATOM 1055 N N . ILE A 1 133 ? 14.855 -5.890 29.298 1.00 76.19 133 ILE A N 1
ATOM 1056 C CA . ILE A 1 133 ? 15.957 -5.391 28.461 1.00 76.19 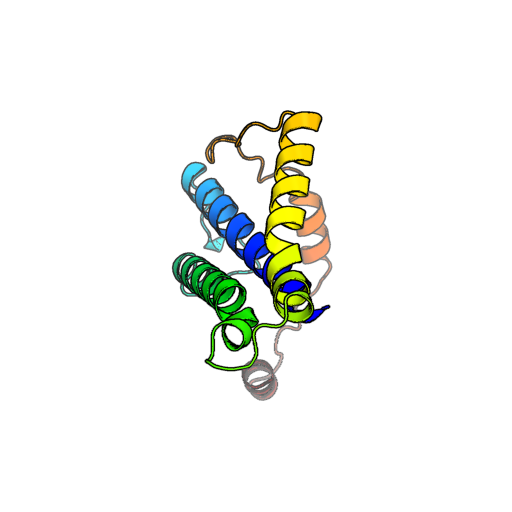133 ILE A CA 1
ATOM 1057 C C . ILE A 1 133 ? 16.147 -6.292 27.236 1.00 76.19 133 ILE A C 1
ATOM 1059 O O . ILE A 1 133 ? 16.310 -5.783 26.133 1.00 76.19 133 ILE A O 1
ATOM 1063 N N . TRP A 1 134 ? 16.073 -7.614 27.409 1.00 72.31 134 TRP A N 1
ATOM 1064 C CA . TRP A 1 134 ? 16.148 -8.575 26.309 1.00 72.31 134 TRP A CA 1
ATOM 1065 C C . TRP A 1 134 ? 15.020 -8.363 25.290 1.00 72.31 134 TRP A C 1
ATOM 1067 O O . TRP A 1 134 ? 15.311 -8.235 24.112 1.00 72.31 134 TRP A O 1
ATOM 1077 N N . PHE A 1 135 ? 13.770 -8.201 25.733 1.00 65.75 135 PHE A N 1
ATOM 1078 C CA . PHE A 1 135 ? 12.607 -7.896 24.882 1.00 65.75 135 PHE A CA 1
ATOM 1079 C C . PHE A 1 135 ? 12.618 -6.489 24.265 1.00 65.75 135 PHE A C 1
ATOM 1081 O O . PHE A 1 135 ? 11.800 -6.197 23.402 1.00 65.75 135 PHE A O 1
ATOM 1088 N N . TRP A 1 136 ? 13.491 -5.592 24.727 1.00 65.69 136 TRP A N 1
ATOM 1089 C CA . TRP A 1 136 ? 13.676 -4.276 24.109 1.00 65.69 136 TRP A CA 1
ATOM 1090 C C . TRP A 1 136 ? 14.773 -4.288 23.031 1.00 65.69 136 TRP A C 1
ATOM 1092 O O . TRP A 1 136 ? 14.773 -3.430 22.151 1.00 65.69 136 TRP A O 1
ATOM 1102 N N . ILE A 1 137 ? 15.713 -5.238 23.117 1.00 70.31 137 ILE A N 1
ATOM 1103 C CA . ILE 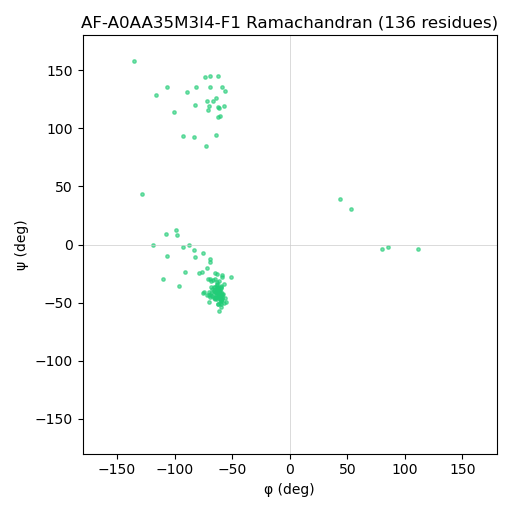A 1 137 ? 16.848 -5.393 22.192 1.00 70.31 137 ILE A CA 1
ATOM 1104 C C . ILE A 1 137 ? 16.561 -6.431 21.096 1.00 70.31 137 ILE A C 1
ATOM 1106 O O . ILE A 1 137 ? 17.043 -6.257 19.976 1.00 70.31 137 ILE A O 1
ATOM 1110 N N . ALA A 1 138 ? 15.838 -7.505 21.425 1.00 50.84 138 ALA A N 1
ATOM 1111 C CA . ALA A 1 138 ? 15.390 -8.549 20.501 1.00 50.84 138 ALA A CA 1
ATOM 1112 C C . ALA A 1 138 ? 14.152 -8.103 19.715 1.00 50.84 138 ALA A C 1
ATOM 1114 O O . ALA A 1 138 ? 14.100 -8.419 18.505 1.00 50.84 138 ALA A O 1
#

Foldseek 3Di:
DVVLVVLVVLLVVLVVVVLLVLLCVLQVNDPVPDPDDDPPPPVVSVVSNVVSVVCLVCVLVVCVPPPNVDPVSVCVSNVVPVVVVVVVVVCCVVVVDDPDDSNRDDPPVPVVVVVVVVVVDDDPDPPDPVVVVVVVVD

Sequence (138 aa):
MVTISSLFTWASVCLAYIHFNKALKAQNVDRTSLVFKTPGQPYLAIGALGFFCIVIIFNGFSVFIHGQWDVGAFIAAYINIPIFGTLFIVWKLVKKTKFVAAQNADITTGKEEIDAEDELWEEPKPRNIFEKIWFWIA